Protein AF-0000000067843670 (afdb_homodimer)

Solvent-accessible surface area (backbone atoms only — not comparable to full-atom values): 9658 Å² total; per-residue (Å²): 125,81,68,73,55,78,82,56,93,57,82,82,87,67,59,90,93,50,48,68,24,55,32,33,53,74,59,76,37,57,63,64,49,48,38,51,29,25,48,51,24,38,53,47,14,50,52,30,36,50,59,25,49,75,70,50,78,53,61,70,47,36,50,33,35,50,31,12,49,51,23,37,50,53,18,42,55,42,46,48,25,50,40,54,15,50,57,55,59,78,94,124,79,69,73,56,80,83,58,92,55,82,83,88,67,58,90,93,51,49,68,24,56,32,33,52,72,58,75,38,58,62,62,50,48,38,50,29,25,47,51,25,38,53,48,14,50,52,29,36,49,58,24,50,75,70,50,77,54,62,70,46,35,50,32,36,50,31,12,49,51,23,38,50,52,18,43,54,41,45,49,25,51,40,54,16,49,57,53,61,78,93

Radius of gyration: 16.91 Å; Cα contacts (8 Å, |Δi|>4): 246; chains: 2; bounding box: 46×48×35 Å

pLDDT: mean 87.7, std 10.65, range [34.16, 94.94]

Sequence (182 aa):
MKKLVPDPPHVFDLPQGKSLSRAISEGIVPMEFALMNVSHYLMFAYSDSRRALERIQDEETRQLLEHGLRAMQIAWGQADAVSVAFERKGRMKKLVPDPPHVFDLPQGKSLSRAISEGIVPMEFALMNVSHYLMFAYSDSRRALERIQDEETRQLLEHGLRAMQIAWGQADAVSVAFERKGR

Foldseek 3Di:
DPPPADDFPDDQDDPPPDDPVRCCVVPVDPPLSVLSRVLRRLVVVLVVLVVVLVVDDDPVVNVVSVVVNVVSVVVNVVSVVVSVVVVVVVD/DPPPADDFPDDQDDPPPDDPVRCCVVPVDPPLSVLSRVLRRLVVVLVVLVVVLVVDDDPVVNVVSVVVNVVSVVVNVVSVVVSVVVVVVVD

Structure (mmCIF, N/CA/C/O backbone):
data_AF-0000000067843670-model_v1
#
loop_
_entity.id
_entity.type
_entity.pdbx_description
1 polymer 'Uncharacterized protein'
#
loop_
_atom_site.group_PDB
_atom_site.id
_atom_site.type_symbol
_atom_site.label_atom_id
_atom_site.label_alt_id
_atom_site.label_comp_id
_atom_site.label_asym_id
_atom_site.label_entity_id
_atom_site.label_seq_id
_atom_site.pdbx_PDB_ins_code
_atom_site.Cartn_x
_atom_site.Cartn_y
_atom_site.Cartn_z
_atom_site.occupancy
_atom_site.B_iso_or_equiv
_atom_site.auth_seq_id
_atom_site.auth_comp_id
_atom_site.auth_asym_id
_atom_site.auth_atom_id
_atom_site.pdbx_PDB_model_num
ATOM 1 N N . MET A 1 1 ? 19.469 6.773 16.062 1 34.16 1 MET A N 1
ATOM 2 C CA . MET A 1 1 ? 18.375 7.387 15.312 1 34.16 1 MET A CA 1
ATOM 3 C C . MET A 1 1 ? 17.219 6.406 15.133 1 34.16 1 MET A C 1
ATOM 5 O O . MET A 1 1 ? 17.438 5.254 14.75 1 34.16 1 MET A O 1
ATOM 9 N N . LYS A 1 2 ? 16.234 6.504 16.062 1 44.75 2 LYS A N 1
ATOM 10 C CA . LYS A 1 2 ? 15.109 5.57 16.062 1 44.75 2 LYS A CA 1
ATOM 11 C C . LYS A 1 2 ? 14.656 5.262 14.648 1 44.75 2 LYS A C 1
ATOM 13 O O . LYS A 1 2 ? 14.633 6.148 13.789 1 44.75 2 LYS A O 1
ATOM 18 N N . LYS A 1 3 ? 14.719 4.051 14.219 1 56.22 3 LYS A N 1
ATOM 19 C CA . LYS A 1 3 ? 14.344 3.711 12.852 1 56.22 3 LYS A CA 1
ATOM 20 C C . LYS A 1 3 ? 12.984 4.312 12.492 1 56.22 3 LYS A C 1
ATOM 22 O O . LYS A 1 3 ? 12.039 4.246 13.281 1 56.22 3 LYS A O 1
ATOM 27 N N . LEU A 1 4 ? 13.039 5.188 11.484 1 66.75 4 LEU A N 1
ATOM 28 C CA . LEU A 1 4 ? 11.867 5.926 11.031 1 66.75 4 LEU A CA 1
ATOM 29 C C . LEU A 1 4 ? 10.711 4.977 10.719 1 66.75 4 LEU A C 1
ATOM 31 O O . LEU A 1 4 ? 9.555 5.293 10.984 1 66.75 4 LEU A O 1
ATOM 35 N N . VAL A 1 5 ? 11.148 3.68 10.297 1 74 5 VAL A N 1
ATOM 36 C CA . VAL A 1 5 ? 10.141 2.674 9.984 1 74 5 VAL A CA 1
ATOM 37 C C . VAL A 1 5 ? 10.508 1.347 10.641 1 74 5 VAL A C 1
ATOM 39 O O . VAL A 1 5 ? 11.648 0.888 10.531 1 74 5 VAL A O 1
ATOM 42 N N . PRO A 1 6 ? 9.641 0.762 11.422 1 80.25 6 PRO A N 1
ATOM 43 C CA . PRO A 1 6 ? 9.914 -0.534 12.047 1 80.25 6 PRO A CA 1
ATOM 44 C C . PRO A 1 6 ? 10.352 -1.594 11.039 1 80.25 6 PRO A C 1
ATOM 46 O O . PRO A 1 6 ? 9.953 -1.539 9.875 1 80.25 6 PRO A O 1
ATOM 49 N N . ASP A 1 7 ? 11.125 -2.514 11.57 1 87.31 7 ASP A N 1
ATOM 50 C CA . ASP A 1 7 ?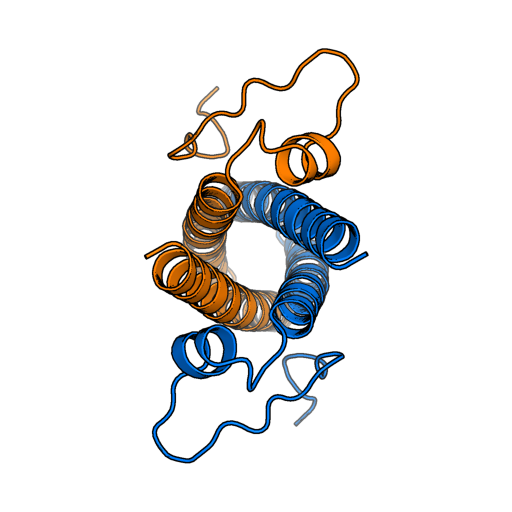 11.609 -3.604 10.727 1 87.31 7 ASP A CA 1
ATOM 51 C C . ASP A 1 7 ? 10.461 -4.465 10.219 1 87.31 7 ASP A C 1
ATOM 53 O O . ASP A 1 7 ? 9.508 -4.738 10.953 1 87.31 7 ASP A O 1
ATOM 57 N N . PRO A 1 8 ? 10.562 -4.758 8.891 1 87.81 8 PRO A N 1
ATOM 58 C CA . PRO A 1 8 ? 9.547 -5.664 8.352 1 87.81 8 PRO A CA 1
ATOM 59 C C . PRO A 1 8 ? 9.688 -7.09 8.875 1 87.81 8 PRO A C 1
ATOM 61 O O . PRO A 1 8 ? 10.711 -7.438 9.461 1 87.81 8 PRO A O 1
ATOM 64 N N . PRO A 1 9 ? 8.609 -7.871 8.789 1 86.88 9 PRO A N 1
ATOM 65 C CA . PRO A 1 9 ? 8.68 -9.273 9.195 1 86.88 9 PRO A CA 1
ATOM 66 C C . PRO A 1 9 ? 9.734 -10.062 8.406 1 86.88 9 PRO A C 1
ATOM 68 O O . PRO A 1 9 ? 10.297 -11.031 8.922 1 86.88 9 PRO A O 1
ATOM 71 N N . HIS A 1 10 ? 9.953 -9.625 7.133 1 88.69 10 HIS A N 1
ATOM 72 C CA . HIS A 1 10 ? 10.891 -10.367 6.301 1 88.69 10 HIS A CA 1
ATOM 73 C C . HIS A 1 10 ? 11.93 -9.445 5.676 1 88.69 10 HIS A C 1
ATOM 75 O O . HIS A 1 10 ? 11.578 -8.438 5.059 1 88.69 10 HIS A O 1
ATOM 81 N N . VAL A 1 11 ? 13.148 -9.82 5.875 1 89.44 11 VAL A N 1
ATOM 82 C CA . VAL A 1 11 ? 14.258 -9.148 5.203 1 89.44 11 VAL A CA 1
ATOM 83 C C . VAL A 1 11 ? 14.68 -9.961 3.979 1 89.44 11 VAL A C 1
ATOM 85 O O . VAL A 1 11 ? 14.812 -11.18 4.051 1 89.44 11 VAL A O 1
ATOM 88 N N . PHE A 1 12 ? 14.781 -9.141 2.883 1 87.56 12 PHE A N 1
ATOM 89 C CA . PHE A 1 12 ? 15.141 -9.844 1.653 1 87.56 12 PHE A CA 1
ATOM 90 C C . PHE A 1 12 ? 16.656 -9.828 1.441 1 87.56 12 PHE A C 1
ATOM 92 O O . PHE A 1 12 ? 17.297 -8.789 1.612 1 87.56 12 PHE A O 1
ATOM 99 N N . ASP A 1 13 ? 17.234 -11.055 1.241 1 85.06 13 ASP A N 1
ATOM 100 C CA . ASP A 1 13 ? 18.609 -11.164 0.784 1 85.06 13 ASP A CA 1
ATOM 101 C C . ASP A 1 13 ? 18.688 -11.219 -0.74 1 85.06 13 ASP A C 1
ATOM 103 O O . ASP A 1 13 ? 18.625 -12.297 -1.33 1 85.06 13 ASP A O 1
ATOM 107 N N . LEU A 1 14 ? 18.797 -9.977 -1.322 1 89 14 LEU A N 1
ATOM 108 C CA . LEU A 1 14 ? 18.781 -9.93 -2.779 1 89 14 LEU A CA 1
ATOM 109 C C . LEU A 1 14 ? 20.203 -10.086 -3.34 1 89 14 LEU A C 1
ATOM 111 O O . LEU A 1 14 ? 21.125 -9.43 -2.875 1 89 14 LEU A O 1
ATOM 115 N N . PRO A 1 15 ? 20.391 -11.062 -4.238 1 87.88 15 PRO A N 1
ATOM 116 C CA . PRO A 1 15 ? 21.672 -11.133 -4.922 1 87.88 15 PRO A CA 1
ATOM 117 C C . PRO A 1 15 ? 22.109 -9.797 -5.527 1 87.88 15 PRO A C 1
ATOM 119 O O . PRO A 1 15 ? 21.266 -8.938 -5.793 1 87.88 15 PRO A O 1
ATOM 122 N N . GLN A 1 16 ? 23.375 -9.672 -5.699 1 88.94 16 GLN A N 1
ATOM 123 C CA . GLN A 1 16 ? 23.891 -8.422 -6.258 1 88.94 16 GLN A CA 1
ATOM 124 C C . GLN A 1 16 ? 23.281 -8.141 -7.629 1 88.94 16 GLN A C 1
ATOM 126 O O . GLN A 1 16 ? 23.25 -9.023 -8.492 1 88.94 16 GLN A O 1
ATOM 131 N N . GLY A 1 17 ? 22.719 -6.941 -7.82 1 87.31 17 GLY A N 1
ATOM 132 C CA . GLY A 1 17 ? 22.219 -6.477 -9.102 1 87.31 17 GLY A CA 1
ATOM 133 C C . GLY A 1 17 ? 20.812 -6.953 -9.398 1 87.31 17 GLY A C 1
ATOM 134 O O . GLY A 1 17 ? 20.25 -6.629 -10.453 1 87.31 17 GLY A O 1
ATOM 135 N N . LYS A 1 18 ? 20.281 -7.75 -8.562 1 92.19 18 LYS A N 1
ATOM 136 C CA . LYS A 1 18 ? 18.953 -8.281 -8.844 1 92.19 18 LYS A CA 1
ATOM 137 C C . LYS A 1 18 ? 17.875 -7.461 -8.133 1 92.19 18 LYS A C 1
ATOM 139 O O . LYS A 1 18 ? 18 -7.148 -6.945 1 92.19 18 LYS A O 1
ATOM 144 N N . SER A 1 19 ? 16.891 -7.09 -8.891 1 93.62 19 SER A N 1
ATOM 145 C CA . SER A 1 19 ? 15.766 -6.352 -8.312 1 93.62 19 SER A CA 1
ATOM 146 C C . SER A 1 19 ? 14.836 -7.277 -7.539 1 93.62 19 SER A C 1
ATOM 148 O O . SER A 1 19 ? 14.883 -8.5 -7.707 1 93.62 19 SER A O 1
ATOM 150 N N . LEU A 1 20 ? 14.062 -6.68 -6.699 1 93.38 20 LEU A N 1
ATOM 151 C CA . LEU A 1 20 ? 13.094 -7.465 -5.945 1 93.38 20 LEU A CA 1
ATOM 152 C C . LEU A 1 20 ? 12.117 -8.172 -6.879 1 93.38 20 LEU A C 1
ATOM 154 O O . LEU A 1 20 ? 11.789 -9.344 -6.668 1 93.38 20 LEU A O 1
ATOM 158 N N . SER A 1 21 ? 11.688 -7.477 -7.895 1 91.81 21 SER A N 1
ATOM 159 C CA . SER A 1 21 ? 10.758 -8.086 -8.836 1 91.81 21 SER A CA 1
ATOM 160 C C . SER A 1 21 ? 11.352 -9.336 -9.477 1 91.81 21 SER A C 1
ATOM 162 O O . SER A 1 21 ? 10.68 -10.359 -9.586 1 91.81 21 SER A O 1
ATOM 164 N N . ARG A 1 22 ? 12.57 -9.234 -9.891 1 92.94 22 ARG A N 1
ATOM 165 C CA . ARG A 1 22 ? 13.219 -10.383 -10.5 1 92.94 22 ARG A CA 1
ATOM 166 C C . ARG A 1 22 ? 13.406 -11.508 -9.492 1 92.94 22 ARG A C 1
ATOM 168 O O . ARG A 1 22 ? 13.18 -12.68 -9.812 1 92.94 22 ARG A O 1
ATOM 175 N N . ALA A 1 23 ? 13.812 -11.141 -8.281 1 94.38 23 ALA A N 1
ATOM 176 C CA . ALA A 1 23 ? 14.008 -12.141 -7.234 1 94.38 23 ALA A CA 1
ATOM 177 C C . ALA A 1 23 ? 12.711 -12.898 -6.949 1 94.38 23 ALA A C 1
ATOM 179 O O . ALA A 1 23 ? 12.734 -14.109 -6.711 1 94.38 23 ALA A O 1
ATOM 180 N N . ILE A 1 24 ? 11.641 -12.25 -7.027 1 91.44 24 ILE A N 1
ATOM 181 C CA . ILE A 1 24 ? 10.344 -12.875 -6.785 1 91.44 24 ILE A CA 1
ATOM 182 C C . ILE A 1 24 ? 9.984 -13.781 -7.961 1 91.44 24 ILE A C 1
ATOM 184 O O . ILE A 1 24 ? 9.578 -14.93 -7.77 1 91.44 24 ILE A O 1
ATOM 188 N N . SER A 1 25 ? 10.234 -13.281 -9.078 1 89.81 25 SER A N 1
ATOM 189 C CA . SER A 1 25 ? 9.891 -14.047 -10.273 1 89.81 25 SER A CA 1
ATOM 190 C C . SER A 1 25 ? 10.703 -15.328 -10.367 1 89.81 25 SER A C 1
ATOM 192 O O . SER A 1 25 ? 10.211 -16.344 -10.859 1 89.81 25 SER A O 1
ATOM 194 N N . GLU A 1 26 ? 11.883 -15.305 -9.906 1 91.06 26 GLU A N 1
ATOM 195 C CA . GLU A 1 26 ? 12.773 -16.453 -10 1 91.06 26 GLU A CA 1
ATOM 196 C C . GLU A 1 26 ? 12.617 -17.375 -8.781 1 91.06 26 GLU A C 1
ATOM 198 O O . GLU A 1 26 ? 13.273 -18.406 -8.695 1 91.06 26 GLU A O 1
ATOM 203 N N . GLY A 1 27 ? 11.852 -16.891 -7.863 1 88.44 27 GLY A N 1
ATOM 204 C CA . GLY A 1 27 ? 11.578 -17.75 -6.723 1 88.44 27 GLY A CA 1
ATOM 205 C C . GLY A 1 27 ? 12.586 -17.594 -5.602 1 88.44 27 GLY A C 1
ATOM 206 O O . GLY A 1 27 ? 12.594 -18.391 -4.656 1 88.44 27 GLY A O 1
ATOM 207 N N . ILE A 1 28 ? 13.406 -16.641 -5.73 1 92 28 ILE A N 1
ATOM 208 C CA . ILE A 1 28 ? 14.414 -16.391 -4.707 1 92 28 ILE A CA 1
ATOM 209 C C . ILE A 1 28 ? 13.75 -15.781 -3.471 1 92 28 ILE A C 1
ATOM 211 O O . ILE A 1 28 ? 14.086 -16.156 -2.342 1 92 28 ILE A O 1
ATOM 215 N N . VAL A 1 29 ? 12.789 -14.828 -3.705 1 91.81 29 VAL A N 1
ATOM 216 C CA . VAL A 1 29 ? 11.977 -14.234 -2.645 1 91.81 29 VAL A CA 1
ATOM 217 C C . VAL A 1 29 ? 10.523 -14.664 -2.807 1 91.81 29 VAL A C 1
ATOM 219 O O . VAL A 1 29 ? 9.906 -14.422 -3.848 1 91.81 29 VAL A O 1
ATOM 222 N N . PRO A 1 30 ? 10.094 -15.336 -1.827 1 88.44 30 PRO A N 1
ATOM 223 C CA . PRO A 1 30 ? 8.672 -15.68 -1.913 1 88.44 30 PRO A CA 1
ATOM 224 C C . PRO A 1 30 ? 7.77 -14.445 -2.004 1 88.44 30 PRO A C 1
ATOM 226 O O . PRO A 1 30 ? 7.949 -13.492 -1.249 1 88.44 30 PRO A O 1
ATOM 229 N N . MET A 1 31 ? 6.871 -14.5 -2.914 1 85.81 31 MET A N 1
ATOM 230 C CA . MET A 1 31 ? 5.945 -13.391 -3.105 1 85.81 31 MET A CA 1
ATOM 231 C C . MET A 1 31 ? 5.172 -13.094 -1.824 1 85.81 31 MET A C 1
ATOM 233 O O . MET A 1 31 ? 4.898 -11.938 -1.51 1 85.81 31 MET A O 1
ATOM 237 N N . GLU A 1 32 ? 4.918 -14.094 -1.143 1 83.81 32 GLU A N 1
ATOM 238 C CA . GLU A 1 32 ? 4.184 -13.969 0.112 1 83.81 32 GLU A CA 1
ATOM 239 C C . GLU A 1 32 ? 4.914 -13.062 1.098 1 83.81 32 GLU A C 1
ATOM 241 O O . GLU A 1 32 ? 4.289 -12.281 1.812 1 83.81 32 GLU A O 1
ATOM 246 N N . PHE A 1 33 ? 6.191 -13.125 1.173 1 88.62 33 PHE A N 1
ATOM 247 C CA . PHE A 1 33 ? 6.992 -12.328 2.09 1 88.62 33 PHE A CA 1
ATOM 248 C C . PHE A 1 33 ? 6.934 -10.852 1.711 1 88.62 33 PHE A C 1
ATOM 250 O O . PHE A 1 33 ? 6.82 -9.984 2.58 1 88.62 33 PHE A O 1
ATOM 257 N N . ALA A 1 34 ? 6.965 -10.633 0.445 1 91.44 34 ALA A N 1
ATOM 258 C CA . ALA A 1 34 ? 6.871 -9.25 -0.017 1 91.44 34 ALA A CA 1
ATOM 259 C C . ALA A 1 34 ? 5.508 -8.648 0.325 1 91.44 34 ALA A C 1
ATOM 261 O O . ALA A 1 34 ? 5.422 -7.508 0.774 1 91.44 34 ALA A O 1
ATOM 262 N N . LEU A 1 35 ? 4.492 -9.453 0.18 1 88.31 35 LEU A N 1
ATOM 263 C CA . LEU A 1 35 ? 3.145 -8.969 0.45 1 88.31 35 LEU A CA 1
ATOM 264 C C . LEU A 1 35 ? 2.941 -8.727 1.941 1 88.31 35 LEU A C 1
ATOM 266 O O . LEU A 1 35 ? 2.287 -7.754 2.332 1 88.31 35 LEU A O 1
ATOM 270 N N . MET A 1 36 ? 3.533 -9.547 2.713 1 86.69 36 MET A N 1
ATOM 271 C CA . MET A 1 36 ? 3.475 -9.344 4.156 1 86.69 36 MET A CA 1
ATOM 272 C C . MET A 1 36 ? 4.199 -8.062 4.559 1 86.69 36 MET A C 1
ATOM 274 O O . MET A 1 36 ? 3.744 -7.336 5.445 1 86.69 36 MET A O 1
ATOM 278 N N . ASN A 1 37 ? 5.281 -7.855 3.943 1 91.75 37 ASN A N 1
ATOM 279 C CA . ASN A 1 37 ? 5.992 -6.605 4.188 1 91.75 37 ASN A CA 1
ATOM 280 C C . ASN A 1 37 ? 5.156 -5.398 3.783 1 91.75 37 ASN A C 1
ATOM 282 O O . ASN A 1 37 ? 5.129 -4.391 4.492 1 91.75 37 ASN A O 1
ATOM 286 N N . VAL A 1 38 ? 4.504 -5.477 2.641 1 91.25 38 VAL A N 1
ATOM 287 C CA . VAL A 1 38 ? 3.65 -4.391 2.174 1 91.25 38 VAL A CA 1
ATOM 288 C C . VAL A 1 38 ? 2.596 -4.07 3.23 1 91.25 38 VAL A C 1
ATOM 290 O O . VAL A 1 38 ? 2.408 -2.906 3.598 1 91.25 38 VAL A O 1
ATOM 293 N N . SER A 1 39 ? 1.97 -5.066 3.742 1 87.88 39 SER A N 1
ATOM 294 C CA . SER A 1 39 ? 0.95 -4.883 4.77 1 87.88 39 SER A CA 1
ATOM 295 C C . SER A 1 39 ? 1.542 -4.262 6.031 1 87.88 39 SER A C 1
ATOM 297 O O . SER A 1 39 ? 0.944 -3.363 6.625 1 87.88 39 SER A O 1
ATOM 299 N N . HIS A 1 40 ? 2.656 -4.754 6.383 1 88.69 40 HIS A N 1
ATOM 300 C CA . HIS A 1 40 ? 3.346 -4.238 7.562 1 88.69 40 HIS A CA 1
ATOM 301 C C . HIS A 1 40 ? 3.631 -2.748 7.426 1 88.69 40 HIS A C 1
ATOM 303 O O . HIS A 1 40 ? 3.311 -1.966 8.32 1 88.69 40 HIS A O 1
ATOM 309 N N . TYR A 1 41 ? 4.16 -2.35 6.352 1 92.56 41 TYR A N 1
ATOM 310 C CA . TYR A 1 41 ? 4.508 -0.95 6.141 1 92.56 41 TYR A CA 1
ATOM 311 C C . TYR A 1 41 ? 3.26 -0.084 6.035 1 92.56 41 TYR A C 1
ATOM 313 O O . TYR A 1 41 ? 3.244 1.054 6.512 1 92.56 41 TYR A O 1
ATOM 321 N N . LEU A 1 42 ? 2.223 -0.632 5.465 1 93.12 42 LEU A N 1
ATOM 322 C CA . LEU A 1 42 ? 0.992 0.142 5.34 1 93.12 42 LEU A CA 1
ATOM 323 C C . LEU A 1 42 ? 0.33 0.336 6.699 1 93.12 42 LEU A C 1
ATOM 325 O O . LEU A 1 42 ? -0.249 1.391 6.969 1 93.12 42 LEU A O 1
ATOM 329 N N . MET A 1 43 ? 0.416 -0.657 7.512 1 88.94 43 MET A N 1
ATOM 330 C CA . MET A 1 43 ? -0.109 -0.532 8.867 1 88.94 43 MET A CA 1
ATOM 331 C C . MET A 1 43 ? 0.587 0.599 9.617 1 88.94 43 MET A C 1
ATOM 333 O O . MET A 1 43 ? -0.069 1.416 10.266 1 88.94 43 MET A O 1
ATOM 337 N N . PHE A 1 44 ? 1.846 0.672 9.492 1 92.25 44 PHE A N 1
ATOM 338 C CA . PHE A 1 44 ? 2.617 1.713 10.164 1 92.25 44 PHE A CA 1
ATOM 339 C C . PHE A 1 44 ? 2.344 3.076 9.539 1 92.25 44 PHE A C 1
ATOM 341 O O . PHE A 1 44 ? 2.189 4.07 10.25 1 92.25 44 PHE A O 1
ATOM 348 N N . ALA A 1 45 ? 2.377 3.068 8.203 1 94 45 ALA A N 1
ATOM 349 C CA . ALA A 1 45 ? 2.08 4.316 7.496 1 94 45 ALA A CA 1
ATOM 350 C C . ALA A 1 45 ? 0.731 4.879 7.93 1 94 45 ALA A C 1
ATOM 352 O O . ALA A 1 45 ? 0.609 6.078 8.195 1 94 45 ALA A O 1
ATOM 353 N N . TYR A 1 46 ? -0.247 4.012 7.992 1 92.75 46 TYR A N 1
ATOM 354 C CA . TYR A 1 46 ? -1.59 4.438 8.367 1 92.75 46 TYR A CA 1
ATOM 355 C C . TYR A 1 46 ? -1.614 4.965 9.797 1 92.75 46 TYR A C 1
ATOM 357 O O . TYR A 1 46 ? -2.168 6.031 10.062 1 92.75 46 TYR A O 1
ATOM 365 N N . SER A 1 47 ? -1.003 4.242 10.68 1 91.75 47 SER A N 1
ATOM 366 C CA . SER A 1 47 ? -0.992 4.617 12.094 1 91.75 47 SER A CA 1
ATOM 367 C C . SER A 1 47 ? -0.307 5.961 12.305 1 91.75 47 SER A C 1
ATOM 369 O O . SER A 1 47 ? -0.847 6.84 12.984 1 91.75 47 SER A O 1
ATOM 371 N N . ASP A 1 48 ? 0.834 6.176 11.742 1 92.56 48 ASP A N 1
ATOM 372 C CA . ASP A 1 48 ? 1.569 7.43 11.891 1 92.56 48 ASP A CA 1
ATOM 373 C C . ASP A 1 48 ? 0.813 8.594 11.25 1 92.56 48 ASP A C 1
ATOM 375 O O . ASP A 1 48 ? 0.748 9.68 11.812 1 92.56 48 ASP A O 1
ATOM 379 N N . SER A 1 49 ? 0.241 8.352 10.125 1 94.38 49 SER A N 1
ATOM 380 C CA . SER A 1 49 ? -0.515 9.398 9.445 1 94.38 49 SER A CA 1
ATOM 381 C C . SER A 1 49 ? -1.774 9.766 10.219 1 94.38 49 SER A C 1
ATOM 383 O O . SER A 1 49 ? -2.164 10.938 10.266 1 94.38 49 SER A O 1
ATOM 385 N N . ARG A 1 50 ? -2.389 8.789 10.797 1 94.12 50 ARG A N 1
ATOM 386 C CA . ARG A 1 50 ? -3.572 9.047 11.609 1 94.12 50 ARG A CA 1
ATOM 387 C C . ARG A 1 50 ? -3.225 9.883 12.836 1 94.12 50 ARG A C 1
ATOM 389 O O . ARG A 1 50 ? -3.965 10.797 13.195 1 94.12 50 ARG A O 1
ATOM 396 N N . ARG A 1 51 ? -2.139 9.578 13.477 1 94.06 51 ARG A N 1
ATOM 397 C CA . ARG A 1 51 ? -1.682 10.359 14.617 1 94.06 51 ARG A CA 1
ATOM 398 C C . ARG A 1 51 ? -1.416 11.805 14.211 1 94.06 51 ARG A C 1
ATOM 400 O O . ARG A 1 51 ? -1.736 12.734 14.953 1 94.06 51 ARG A O 1
ATOM 407 N N . ALA A 1 52 ? -0.838 11.961 13.031 1 94.81 52 ALA A N 1
ATOM 408 C CA . ALA A 1 52 ? -0.607 13.305 12.516 1 94.81 52 ALA A CA 1
ATOM 409 C C . ALA A 1 52 ? -1.926 14.039 12.281 1 94.81 52 ALA A C 1
ATOM 411 O O . ALA A 1 52 ? -2.062 15.211 12.625 1 94.81 52 ALA A O 1
ATOM 412 N N . LEU A 1 53 ? -2.838 13.336 11.695 1 94.94 53 LEU A N 1
ATOM 413 C CA . LEU A 1 53 ? -4.141 13.914 11.375 1 94.94 53 LEU A CA 1
ATOM 414 C C . LEU A 1 53 ? -4.797 14.484 12.633 1 94.94 53 LEU A C 1
ATOM 416 O O . LEU A 1 53 ? -5.395 15.562 12.586 1 94.94 53 LEU A O 1
ATOM 420 N N . GLU A 1 54 ? -4.66 13.828 13.719 1 94.44 54 GLU A N 1
ATOM 421 C CA . GLU A 1 54 ? -5.285 14.234 14.977 1 94.44 54 GLU A CA 1
ATOM 422 C C . GLU A 1 54 ? -4.723 15.562 15.469 1 94.44 54 GLU A C 1
ATOM 424 O O . GLU A 1 54 ? -5.367 16.266 16.25 1 94.44 54 GLU A O 1
ATOM 429 N N . ARG A 1 55 ? -3.596 15.984 14.969 1 94.12 55 ARG A N 1
ATOM 430 C CA . ARG A 1 55 ? -2.914 17.188 15.453 1 94.12 55 ARG A CA 1
ATOM 431 C C . ARG A 1 55 ? -3.15 18.359 14.516 1 94.12 55 ARG A C 1
ATOM 433 O O . ARG A 1 55 ? -2.812 19.5 14.844 1 94.12 55 ARG A O 1
ATOM 440 N N . ILE A 1 56 ? -3.727 18.094 13.383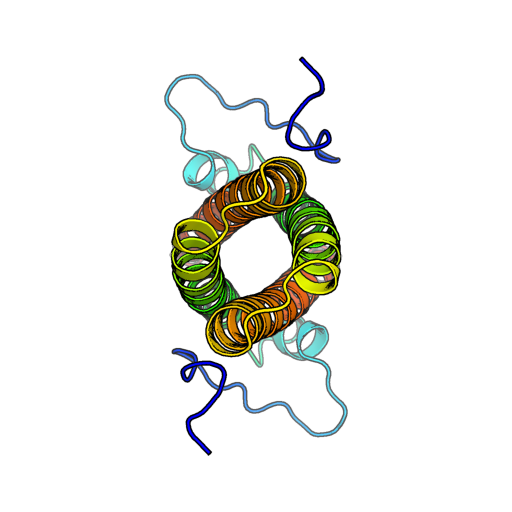 1 94.31 56 ILE A N 1
ATOM 441 C CA . ILE A 1 56 ? -3.875 19.125 12.359 1 94.31 56 ILE A CA 1
ATOM 442 C C . ILE A 1 56 ? -5.176 19.891 12.578 1 94.31 56 ILE A C 1
ATOM 444 O O . ILE A 1 56 ? -6.254 19.281 12.633 1 94.31 56 ILE A O 1
ATOM 448 N N . GLN A 1 57 ? -5.059 21.188 12.641 1 89.75 57 GLN A N 1
ATOM 449 C CA . GLN A 1 57 ? -6.219 22.016 12.945 1 89.75 57 GLN A CA 1
ATOM 450 C C . GLN A 1 57 ? -6.781 22.672 11.688 1 89.75 57 GLN A C 1
ATOM 452 O O . GLN A 1 57 ? -7.992 22.859 11.57 1 89.75 57 GLN A O 1
ATOM 457 N N . ASP A 1 58 ? -5.91 22.953 10.719 1 92.31 58 ASP A N 1
ATOM 458 C CA . ASP A 1 58 ? -6.348 23.562 9.477 1 92.31 58 ASP A CA 1
ATOM 459 C C . ASP A 1 58 ? -7.195 22.609 8.648 1 92.31 58 ASP A C 1
ATOM 461 O O . ASP A 1 58 ? -6.762 21.5 8.344 1 92.31 58 ASP A O 1
ATOM 465 N N . GLU A 1 59 ? -8.352 23.031 8.289 1 92.56 59 GLU A N 1
ATOM 466 C CA . GLU A 1 59 ? -9.344 22.156 7.668 1 92.56 59 GLU A CA 1
ATOM 467 C C . GLU A 1 59 ? -8.875 21.688 6.297 1 92.56 59 GLU A C 1
ATOM 469 O O . GLU A 1 59 ? -9.086 20.516 5.93 1 92.56 59 GLU A O 1
ATOM 474 N N . GLU A 1 60 ? -8.312 22.562 5.52 1 91.62 60 GLU A N 1
ATOM 475 C CA . GLU A 1 60 ? -7.871 22.172 4.184 1 91.62 60 GLU A CA 1
ATOM 476 C C . GLU A 1 60 ? -6.785 21.109 4.25 1 91.62 60 GLU A C 1
ATOM 478 O O . GLU A 1 60 ? -6.828 20.125 3.504 1 91.62 60 GLU A O 1
ATOM 483 N N . THR A 1 61 ? -5.859 21.344 5.184 1 94.31 61 THR A N 1
ATOM 484 C CA . THR A 1 61 ? -4.793 20.375 5.375 1 94.31 61 THR A CA 1
ATOM 485 C C . THR A 1 61 ? -5.355 19.047 5.902 1 94.31 61 THR A C 1
ATOM 487 O O . THR A 1 61 ? -4.945 17.984 5.457 1 94.31 61 THR A O 1
ATOM 490 N N . ARG A 1 62 ? -6.27 19.109 6.777 1 94.81 62 ARG A N 1
ATOM 491 C CA . ARG A 1 62 ? -6.91 17.922 7.328 1 94.81 62 ARG A CA 1
ATOM 492 C C . ARG A 1 62 ? -7.609 17.125 6.23 1 94.81 62 ARG A C 1
ATOM 494 O O . ARG A 1 62 ? -7.496 15.898 6.184 1 94.81 62 ARG A O 1
ATOM 501 N N . GLN A 1 63 ? -8.281 17.797 5.375 1 93.75 63 GLN A N 1
ATOM 502 C CA .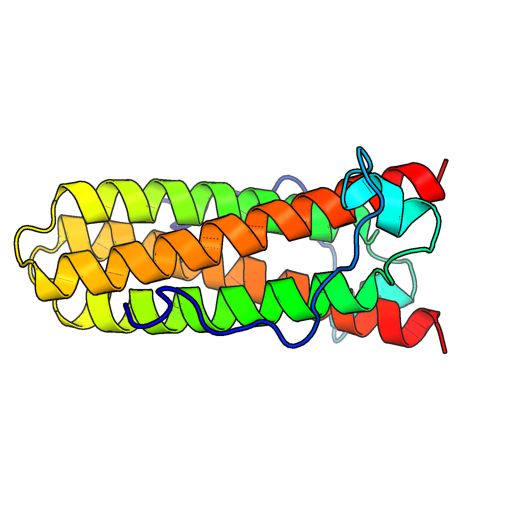 GLN A 1 63 ? -9.008 17.141 4.297 1 93.75 63 GLN A CA 1
ATOM 503 C C . GLN A 1 63 ? -8.055 16.422 3.35 1 93.75 63 GLN A C 1
ATOM 505 O O . GLN A 1 63 ? -8.32 15.289 2.926 1 93.75 63 GLN A O 1
ATOM 510 N N . LEU A 1 64 ? -6.961 17.047 3.043 1 92.31 64 LEU A N 1
ATOM 511 C CA . LEU A 1 64 ? -5.961 16.406 2.186 1 92.31 64 LEU A CA 1
ATOM 512 C C . LEU A 1 64 ? -5.457 15.109 2.803 1 92.31 64 LEU A C 1
ATOM 514 O O . LEU A 1 64 ? -5.402 14.078 2.129 1 92.31 64 LEU A O 1
ATOM 518 N N . LEU A 1 65 ? -5.148 15.188 4.055 1 94.88 65 LEU A N 1
ATOM 519 C CA . LEU A 1 65 ? -4.605 14.008 4.711 1 94.88 65 LEU A CA 1
ATOM 520 C C . LEU A 1 65 ? -5.676 12.93 4.867 1 94.88 65 LEU A C 1
ATOM 522 O O . LEU A 1 65 ? -5.383 11.742 4.742 1 94.88 65 LEU A O 1
ATOM 526 N N . GLU A 1 66 ? -6.891 13.305 5.09 1 94.44 66 GLU A N 1
ATOM 527 C CA . GLU A 1 66 ? -7.988 12.352 5.168 1 94.44 66 GLU A CA 1
ATOM 528 C C . GLU A 1 66 ? -8.18 11.609 3.846 1 94.44 66 GLU A C 1
ATOM 530 O O . GLU A 1 66 ? -8.422 10.406 3.832 1 94.44 66 GLU A O 1
ATOM 535 N N . HIS A 1 67 ? -8.062 12.32 2.809 1 92.25 67 HIS A N 1
ATOM 536 C CA . HIS A 1 67 ? -8.141 11.688 1.495 1 92.25 67 HIS A CA 1
ATOM 537 C C . HIS A 1 67 ? -7.012 10.688 1.296 1 92.25 67 HIS A C 1
ATOM 539 O O . HIS A 1 67 ? -7.242 9.57 0.819 1 92.25 67 HIS A O 1
ATOM 545 N N . GLY A 1 68 ? -5.832 11.109 1.679 1 93.25 68 GLY A N 1
ATOM 546 C CA . GLY A 1 68 ? -4.695 10.203 1.588 1 93.25 68 GLY A CA 1
ATOM 547 C C . GLY A 1 68 ? -4.863 8.945 2.426 1 93.25 68 GLY A C 1
ATOM 548 O O . GLY A 1 68 ? -4.559 7.844 1.969 1 93.25 68 GLY A O 1
ATOM 549 N N . LEU A 1 69 ? -5.414 9.109 3.557 1 94.25 69 LEU A N 1
ATOM 550 C CA . LEU A 1 69 ? -5.617 7.988 4.469 1 94.25 69 LEU A CA 1
ATOM 551 C C . LEU A 1 69 ? -6.68 7.031 3.93 1 94.25 69 LEU A C 1
ATOM 553 O O . LEU A 1 69 ? -6.543 5.812 4.055 1 94.25 69 LEU A O 1
ATOM 557 N N . ARG A 1 70 ? -7.672 7.598 3.361 1 93 70 ARG A N 1
ATOM 558 C CA . ARG A 1 70 ? -8.703 6.75 2.775 1 93 70 ARG A CA 1
ATOM 559 C C . ARG A 1 70 ? -8.148 5.918 1.629 1 93 70 ARG A C 1
ATOM 561 O O . ARG A 1 70 ? -8.391 4.711 1.552 1 93 70 ARG A O 1
ATOM 568 N N . ALA A 1 71 ? -7.395 6.551 0.767 1 93.75 71 ALA A N 1
ATOM 569 C CA . ALA A 1 71 ? -6.75 5.828 -0.329 1 93.75 71 ALA A CA 1
ATOM 570 C C . ALA A 1 71 ? -5.812 4.75 0.202 1 93.75 71 ALA A C 1
ATOM 572 O O . ALA A 1 71 ? -5.766 3.641 -0.337 1 93.75 71 ALA A O 1
ATOM 573 N N . MET A 1 72 ? -5.105 5.055 1.234 1 93.44 72 MET A N 1
ATOM 574 C CA . MET A 1 72 ? -4.188 4.102 1.85 1 93.44 72 MET A CA 1
ATOM 575 C C . MET A 1 72 ? -4.945 2.9 2.404 1 93.44 72 MET A C 1
ATOM 577 O O . MET A 1 72 ? -4.5 1.76 2.262 1 93.44 72 MET A O 1
ATOM 581 N N . GLN A 1 73 ? -5.996 3.15 3.014 1 92.94 73 GLN A N 1
ATOM 582 C CA . GLN A 1 73 ? -6.801 2.084 3.6 1 92.94 73 GLN A CA 1
ATOM 583 C C . GLN A 1 73 ? -7.309 1.126 2.523 1 92.94 73 GLN A C 1
ATOM 585 O O . GLN A 1 73 ? -7.312 -0.091 2.721 1 92.94 73 GLN A O 1
ATOM 590 N N . ILE A 1 74 ? -7.711 1.634 1.476 1 92.88 74 ILE A N 1
ATOM 591 C CA . ILE A 1 74 ? -8.188 0.809 0.37 1 92.88 74 ILE A CA 1
ATOM 592 C C . ILE A 1 74 ? -7.031 -0.03 -0.179 1 92.88 74 ILE A C 1
ATOM 594 O O . ILE A 1 74 ? -7.184 -1.234 -0.398 1 92.88 74 ILE A O 1
ATOM 598 N N . ALA A 1 75 ? -5.898 0.647 -0.393 1 92.38 75 ALA A N 1
ATOM 599 C CA . ALA A 1 75 ? -4.715 -0.075 -0.861 1 92.38 75 ALA A CA 1
ATOM 600 C C . ALA A 1 75 ? -4.355 -1.21 0.093 1 92.38 75 ALA A C 1
ATOM 602 O O . ALA A 1 75 ? -4.102 -2.336 -0.34 1 92.38 75 ALA A O 1
ATOM 603 N N . TRP A 1 76 ? -4.371 -0.912 1.286 1 92.38 76 TRP A N 1
ATOM 604 C CA . TRP A 1 76 ? -4.027 -1.889 2.314 1 92.38 76 TRP A CA 1
ATOM 605 C C . TRP A 1 76 ? -4.988 -3.072 2.283 1 92.38 76 TRP A C 1
ATOM 607 O O . TRP A 1 76 ? -4.559 -4.23 2.309 1 92.38 76 TRP A O 1
ATOM 617 N N . GLY A 1 77 ? -6.262 -2.777 2.254 1 91.12 77 GLY A N 1
ATOM 618 C CA . GLY A 1 77 ? -7.254 -3.836 2.172 1 91.12 77 GLY A CA 1
ATOM 619 C C . GLY A 1 77 ? -7.062 -4.742 0.969 1 91.12 77 GLY A C 1
ATOM 620 O O . GLY A 1 77 ? -7.18 -5.965 1.08 1 91.12 77 GLY A O 1
ATOM 621 N N . GLN A 1 78 ? -6.742 -4.199 -0.092 1 91.56 78 GLN A N 1
ATOM 622 C CA . GLN A 1 78 ? -6.555 -4.988 -1.305 1 91.56 78 GLN A CA 1
ATOM 623 C C . GLN A 1 78 ? -5.242 -5.766 -1.256 1 91.56 78 GLN A C 1
ATOM 625 O O . GLN A 1 78 ? -5.18 -6.914 -1.694 1 91.56 78 GLN A O 1
ATOM 630 N N . ALA A 1 79 ? -4.211 -5.148 -0.761 1 89.62 79 ALA A N 1
ATOM 631 C CA . ALA A 1 79 ? -2.951 -5.867 -0.582 1 89.62 79 ALA A CA 1
ATOM 632 C C . ALA A 1 79 ? -3.133 -7.074 0.333 1 89.62 79 ALA A C 1
ATOM 634 O O . ALA A 1 79 ? -2.598 -8.148 0.062 1 89.62 79 ALA A O 1
ATOM 635 N N . ASP A 1 80 ? -3.877 -6.883 1.357 1 89.12 80 ASP A N 1
ATOM 636 C CA . ASP A 1 80 ? -4.176 -7.984 2.268 1 89.12 80 ASP A CA 1
ATOM 637 C C . ASP A 1 80 ? -4.938 -9.094 1.554 1 89.12 80 ASP A C 1
ATOM 639 O O . ASP A 1 80 ? -4.656 -10.281 1.76 1 89.12 80 ASP A O 1
ATOM 643 N N . ALA A 1 81 ? -5.875 -8.68 0.837 1 91.44 81 ALA A N 1
ATOM 644 C CA . ALA A 1 81 ? -6.66 -9.656 0.09 1 91.44 81 ALA A CA 1
ATOM 645 C C . ALA A 1 81 ? -5.773 -10.484 -0.838 1 91.44 81 ALA A C 1
ATOM 647 O O . ALA A 1 81 ? -5.926 -11.703 -0.937 1 91.44 81 ALA A O 1
ATOM 648 N N . VAL A 1 82 ? -4.844 -9.859 -1.503 1 88.75 82 VAL A N 1
ATOM 649 C CA . VAL A 1 82 ? -3.914 -10.531 -2.406 1 88.75 82 VAL A CA 1
ATOM 650 C C . VAL A 1 82 ? -3.033 -11.5 -1.615 1 88.75 82 VAL A C 1
ATOM 652 O O . VAL A 1 82 ? -2.797 -12.633 -2.049 1 88.75 82 VAL A O 1
ATOM 655 N N . SER A 1 83 ? -2.576 -11.039 -0.515 1 85.75 83 SER A N 1
ATOM 656 C CA . SER A 1 83 ? -1.722 -11.875 0.317 1 85.75 83 SER A CA 1
ATOM 657 C C . SER A 1 83 ? -2.449 -13.148 0.752 1 85.75 83 SER A C 1
ATOM 659 O O . SER A 1 83 ? -1.897 -14.242 0.667 1 85.75 83 SER A O 1
ATOM 661 N N . VAL A 1 84 ? -3.623 -12.992 1.19 1 86.75 84 VAL A N 1
ATOM 6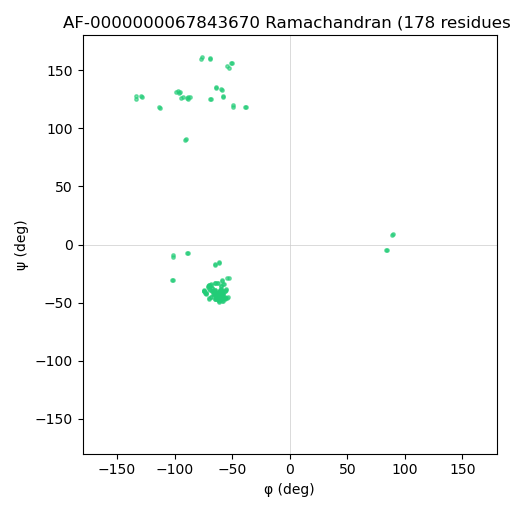62 C CA . VAL A 1 84 ? -4.43 -14.125 1.645 1 86.75 84 VAL A CA 1
ATOM 663 C C . VAL A 1 84 ? -4.703 -15.062 0.475 1 86.75 84 VAL A C 1
ATOM 665 O O . VAL A 1 84 ? -4.621 -16.281 0.621 1 86.75 84 VAL A O 1
ATOM 668 N N . ALA A 1 85 ? -4.992 -14.492 -0.662 1 88.06 85 ALA A N 1
ATOM 669 C CA . ALA A 1 85 ? -5.258 -15.297 -1.853 1 88.06 85 ALA A CA 1
ATOM 670 C C . ALA A 1 85 ? -4.035 -16.125 -2.242 1 88.06 85 ALA A C 1
ATOM 672 O O . ALA A 1 85 ? -4.16 -17.281 -2.645 1 88.06 85 ALA A O 1
ATOM 673 N N . PHE A 1 86 ? -2.93 -15.555 -2.209 1 80.94 86 PHE A N 1
ATOM 674 C CA . PHE A 1 86 ? -1.696 -16.234 -2.574 1 80.94 86 PHE A CA 1
ATOM 675 C C . PHE A 1 86 ? -1.437 -17.422 -1.645 1 80.94 86 PHE A C 1
ATOM 677 O O . PHE A 1 86 ? -1.012 -18.484 -2.092 1 80.94 86 PHE A O 1
ATOM 684 N N . GLU A 1 87 ? -1.674 -17.234 -0.413 1 79.19 87 GLU A N 1
ATOM 685 C CA . GLU A 1 87 ? -1.502 -18.297 0.565 1 79.19 87 GLU A CA 1
ATOM 686 C C . GLU A 1 87 ? -2.438 -19.469 0.275 1 79.19 87 GLU A C 1
ATOM 688 O O . GLU A 1 87 ? -2.072 -20.625 0.485 1 79.19 87 GLU A O 1
ATOM 693 N N . ARG A 1 88 ? -3.518 -19.156 -0.215 1 79.81 88 ARG A N 1
ATOM 694 C CA . ARG A 1 88 ? -4.52 -20.172 -0.51 1 79.81 88 ARG A CA 1
ATOM 695 C C . ARG A 1 88 ? -4.133 -20.984 -1.745 1 79.81 88 ARG A C 1
ATOM 697 O O . ARG A 1 88 ? -4.41 -22.188 -1.822 1 79.81 88 ARG A O 1
ATOM 704 N N . LYS A 1 89 ? -3.596 -20.328 -2.707 1 73.75 89 LYS A N 1
ATOM 705 C CA . LYS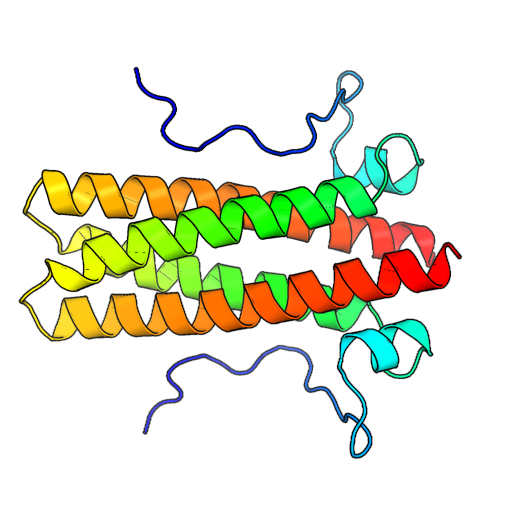 A 1 89 ? -3.188 -21.031 -3.922 1 73.75 89 LYS A CA 1
ATOM 706 C C . LYS A 1 89 ? -1.999 -21.953 -3.654 1 73.75 89 LYS A C 1
ATOM 708 O O . LYS A 1 89 ? -1.848 -22.984 -4.309 1 73.75 89 LYS A O 1
ATOM 713 N N . GLY A 1 90 ? -1.024 -21.391 -2.914 1 60.09 90 GLY A N 1
ATOM 714 C CA . GLY A 1 90 ? 0.089 -22.266 -2.596 1 60.09 90 GLY A CA 1
ATOM 715 C C . GLY A 1 90 ? -0.321 -23.469 -1.772 1 60.09 90 GLY A C 1
ATOM 716 O O . GLY A 1 90 ? 0.464 -24.406 -1.598 1 60.09 90 GLY A O 1
ATOM 717 N N . ARG A 1 91 ? -1.47 -23.484 -1.18 1 49.84 91 ARG A N 1
ATOM 718 C CA . ARG A 1 91 ? -1.933 -24.703 -0.512 1 49.84 91 ARG A CA 1
ATOM 719 C C . ARG A 1 91 ? -2.703 -25.594 -1.476 1 49.84 91 ARG A C 1
ATOM 721 O O . ARG A 1 91 ? -3.289 -25.109 -2.447 1 49.84 91 ARG A O 1
ATOM 728 N N . MET B 1 1 ? -20.234 15.398 -4.586 1 34.59 1 MET B N 1
ATOM 729 C CA . MET B 1 1 ? -19.172 15.227 -3.6 1 34.59 1 MET B CA 1
ATOM 730 C C . MET B 1 1 ? -17.938 14.609 -4.238 1 34.59 1 MET B C 1
ATOM 732 O O . MET B 1 1 ? -18.031 13.648 -5.004 1 34.59 1 MET B O 1
ATOM 736 N N . LYS B 1 2 ? -17.047 15.391 -4.688 1 46.78 2 LYS B N 1
ATOM 737 C CA . LYS B 1 2 ? -15.844 14.93 -5.391 1 46.78 2 LYS B CA 1
ATOM 738 C C . LYS B 1 2 ? -15.305 13.648 -4.766 1 46.78 2 LYS B C 1
ATOM 740 O O . LYS B 1 2 ? -15.305 13.5 -3.541 1 46.78 2 LYS B O 1
ATOM 745 N N . LYS B 1 3 ? -15.297 12.664 -5.535 1 57.44 3 LYS B N 1
ATOM 746 C CA . LYS B 1 3 ? -14.82 11.398 -4.98 1 57.44 3 LYS B CA 1
ATOM 747 C C . LYS B 1 3 ? -13.492 11.578 -4.25 1 57.44 3 LYS B C 1
ATOM 749 O O . LYS B 1 3 ? -12.602 12.266 -4.738 1 57.44 3 LYS B O 1
ATOM 754 N N . LEU B 1 4 ? -13.523 11.258 -2.977 1 66.69 4 LEU B N 1
ATOM 755 C CA . LEU B 1 4 ? -12.375 11.43 -2.086 1 66.69 4 LEU B CA 1
ATOM 756 C C . LEU B 1 4 ? -11.148 10.719 -2.639 1 66.69 4 LEU B C 1
ATOM 758 O O . LEU B 1 4 ? -10.023 11.219 -2.51 1 66.69 4 LEU B O 1
ATOM 762 N N . VAL B 1 5 ? -11.438 9.57 -3.438 1 73.94 5 VAL B N 1
ATOM 763 C CA . VAL B 1 5 ? -10.336 8.805 -4.027 1 73.94 5 VAL B CA 1
ATOM 764 C C . VAL B 1 5 ? -10.641 8.523 -5.496 1 73.94 5 VAL B C 1
ATOM 766 O O . VAL B 1 5 ? -11.734 8.078 -5.84 1 73.94 5 VAL B O 1
ATOM 769 N N . PRO B 1 6 ? -9.727 8.844 -6.414 1 79.81 6 PRO B N 1
ATOM 770 C CA . PRO B 1 6 ? -9.938 8.562 -7.836 1 79.81 6 PRO B CA 1
ATOM 771 C C . PRO B 1 6 ? -10.258 7.094 -8.109 1 79.81 6 PRO B C 1
ATOM 773 O O . PRO B 1 6 ? -9.836 6.219 -7.348 1 79.81 6 PRO B O 1
ATOM 776 N N . ASP B 1 7 ? -10.969 6.906 -9.203 1 87.25 7 ASP B N 1
ATOM 777 C CA . ASP B 1 7 ? -11.336 5.551 -9.602 1 87.25 7 ASP B CA 1
ATOM 778 C C . ASP B 1 7 ? -10.094 4.727 -9.938 1 87.25 7 ASP B C 1
ATOM 780 O O . ASP B 1 7 ? -9.156 5.23 -10.555 1 87.25 7 ASP B O 1
ATOM 784 N N . PRO B 1 8 ? -10.133 3.461 -9.398 1 87.94 8 PRO B N 1
ATOM 785 C CA . PRO B 1 8 ? -9.016 2.576 -9.758 1 87.94 8 PRO B CA 1
ATOM 786 C C . PRO B 1 8 ? -9.055 2.154 -11.227 1 87.94 8 PRO B C 1
ATOM 788 O O . PRO B 1 8 ? -10.07 2.33 -11.898 1 87.94 8 PRO B O 1
ATOM 791 N N . PRO B 1 9 ? -7.902 1.712 -11.734 1 86.94 9 PRO B N 1
ATOM 792 C CA . PRO B 1 9 ? -7.875 1.198 -13.109 1 86.94 9 PRO B CA 1
ATOM 793 C C . PRO B 1 9 ? -8.82 0.019 -13.312 1 86.94 9 PRO B C 1
ATOM 795 O O . PRO B 1 9 ? -9.336 -0.179 -14.422 1 86.94 9 PRO B O 1
ATOM 798 N N . HIS B 1 10 ? -9.008 -0.776 -12.227 1 88.81 10 H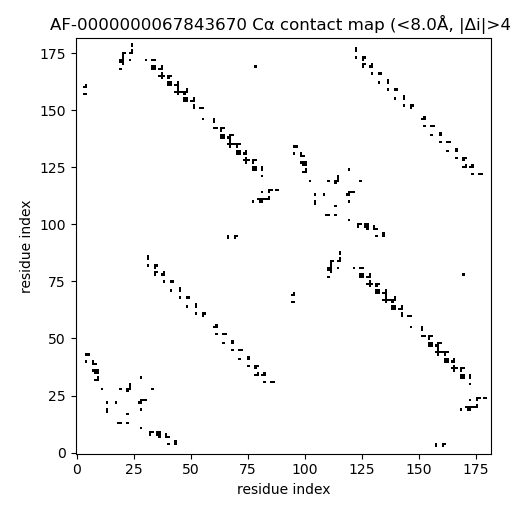IS B N 1
ATOM 799 C CA . HIS B 1 10 ? -9.852 -1.959 -12.367 1 88.81 10 HIS B CA 1
ATOM 800 C C . HIS B 1 10 ? -10.922 -1.999 -11.281 1 88.81 10 HIS B C 1
ATOM 802 O O . HIS B 1 10 ? -10.617 -1.909 -10.094 1 88.81 10 HIS B O 1
ATOM 808 N N . VAL B 1 11 ? -12.117 -2.131 -11.734 1 89.5 11 VAL B N 1
ATOM 809 C CA . VAL B 1 11 ? -13.25 -2.359 -10.836 1 89.5 11 VAL B CA 1
ATOM 810 C C . VAL B 1 11 ? -13.562 -3.852 -10.781 1 89.5 11 VAL B C 1
ATOM 812 O O . VAL B 1 11 ? -13.602 -4.527 -11.812 1 89.5 11 VAL B O 1
ATOM 815 N N . PHE B 1 12 ? -13.703 -4.27 -9.477 1 87.81 12 PHE B N 1
ATOM 816 C CA . PHE B 1 12 ? -13.961 -5.695 -9.32 1 87.81 12 PHE B CA 1
ATOM 817 C C . PHE B 1 12 ? -15.453 -5.973 -9.234 1 87.81 12 PHE B C 1
ATOM 819 O O . PHE B 1 12 ? -16.188 -5.266 -8.539 1 87.81 12 PHE B O 1
ATOM 826 N N . ASP B 1 13 ? -15.922 -6.898 -10.125 1 85.31 13 ASP B N 1
ATOM 827 C CA . ASP B 1 13 ? -17.266 -7.43 -9.984 1 85.31 13 ASP B CA 1
ATOM 828 C C . ASP B 1 13 ? -17.281 -8.688 -9.117 1 85.31 13 ASP B C 1
ATOM 830 O O . ASP B 1 13 ? -17.109 -9.797 -9.617 1 85.31 13 ASP B O 1
ATOM 834 N N . LEU B 1 14 ? -17.484 -8.422 -7.781 1 89.12 14 LEU B N 1
ATOM 835 C CA . LEU B 1 14 ? -17.422 -9.555 -6.863 1 89.12 14 LEU B CA 1
ATOM 836 C C . LEU B 1 14 ? -18.797 -10.203 -6.715 1 89.12 14 LEU B C 1
ATOM 838 O O . LEU B 1 14 ? -19.797 -9.508 -6.508 1 89.12 14 LEU B O 1
ATOM 842 N N . PRO B 1 15 ? -18.859 -11.523 -6.957 1 88.06 15 PRO B N 1
ATOM 843 C CA . PRO B 1 15 ? -20.125 -12.211 -6.66 1 88.06 15 PRO B CA 1
ATOM 844 C C . PRO B 1 15 ? -20.641 -11.93 -5.25 1 88.06 15 PRO B C 1
ATOM 846 O O . PRO B 1 15 ? -19.859 -11.555 -4.371 1 88.06 15 PRO B O 1
ATOM 849 N N . GLN B 1 16 ? -21.922 -12.078 -5.09 1 89 16 GLN B N 1
ATOM 850 C CA . GLN B 1 16 ? -22.5 -11.812 -3.785 1 89 16 GLN B CA 1
ATOM 851 C C . GLN B 1 16 ? -21.875 -12.68 -2.705 1 89 16 GLN B C 1
ATOM 853 O O . GLN B 1 16 ? -21.75 -13.898 -2.877 1 89 16 GLN B O 1
ATOM 858 N N . GLY B 1 17 ? -21.391 -12.062 -1.624 1 87.81 17 GLY B N 1
ATOM 859 C CA . GLY B 1 17 ? -20.875 -12.766 -0.457 1 87.81 17 GLY B CA 1
ATOM 860 C C . GLY B 1 17 ? -19.422 -13.188 -0.602 1 87.81 17 GLY B C 1
ATOM 861 O O . GLY B 1 17 ? -18.844 -13.773 0.318 1 87.81 17 GLY B O 1
ATOM 862 N N . LYS B 1 18 ? -18.859 -12.977 -1.722 1 92.31 18 LYS B N 1
ATOM 863 C CA . LYS B 1 18 ? -17.484 -13.422 -1.923 1 92.31 18 LYS B CA 1
ATOM 864 C C . LYS B 1 18 ? -16.5 -12.289 -1.649 1 92.31 18 LYS B C 1
ATOM 866 O O . LYS B 1 18 ? -16.688 -11.164 -2.117 1 92.31 18 LYS B O 1
ATOM 871 N N . SER B 1 19 ? -15.516 -12.625 -0.863 1 93.75 19 SER B N 1
ATOM 872 C CA . SER B 1 19 ? -14.477 -11.641 -0.573 1 93.75 19 SER B CA 1
ATOM 873 C C . SER B 1 19 ? -13.508 -11.5 -1.743 1 93.75 19 SER B C 1
ATOM 875 O O . SER B 1 19 ? -13.461 -12.359 -2.623 1 93.75 19 SER B O 1
ATOM 877 N N . LEU B 1 20 ? -12.828 -10.406 -1.753 1 93.38 20 LEU B N 1
ATOM 878 C CA . LEU B 1 20 ? -11.828 -10.195 -2.799 1 93.38 20 LEU B CA 1
ATOM 879 C C . LEU B 1 20 ? -10.773 -11.297 -2.771 1 93.38 20 LEU B C 1
ATOM 881 O O . LEU B 1 20 ? -10.359 -11.789 -3.82 1 93.38 20 LEU B O 1
ATOM 885 N N . SER B 1 21 ? -10.344 -11.656 -1.582 1 91.75 21 SER B N 1
ATOM 886 C CA . SER B 1 21 ? -9.328 -12.703 -1.472 1 91.75 21 SER B CA 1
ATOM 887 C C . SER B 1 21 ? -9.805 -14 -2.113 1 91.75 21 SER B C 1
ATOM 889 O O . SER B 1 21 ? -9.055 -14.648 -2.846 1 91.75 21 SER B O 1
ATOM 891 N N . ARG B 1 22 ? -11.016 -14.367 -1.827 1 92.94 22 ARG B N 1
ATOM 892 C CA . ARG B 1 22 ? -11.555 -15.594 -2.41 1 92.94 22 ARG B CA 1
ATOM 893 C C . ARG B 1 22 ? -11.688 -15.461 -3.924 1 92.94 22 ARG B C 1
ATOM 895 O O . ARG B 1 22 ? -11.367 -16.391 -4.66 1 92.94 22 ARG B O 1
ATOM 902 N N . ALA B 1 23 ? -12.164 -14.312 -4.359 1 94.31 23 ALA B N 1
ATOM 903 C CA . ALA B 1 23 ? -12.328 -14.086 -5.793 1 94.31 23 ALA B CA 1
ATOM 904 C C . ALA B 1 23 ? -10.992 -14.203 -6.52 1 94.31 23 ALA B C 1
ATOM 906 O O . ALA B 1 23 ? -10.93 -14.742 -7.629 1 94.31 23 ALA B O 1
ATOM 907 N N . ILE B 1 24 ? -9.961 -13.797 -5.926 1 91.44 24 ILE B N 1
ATOM 908 C CA . ILE B 1 24 ? -8.633 -13.875 -6.523 1 91.44 24 ILE B CA 1
ATOM 909 C C . ILE B 1 24 ? -8.156 -15.328 -6.531 1 91.44 24 ILE B C 1
ATOM 911 O O . ILE B 1 24 ? -7.672 -15.82 -7.551 1 91.44 24 ILE B O 1
ATOM 915 N N . SER B 1 25 ? -8.406 -15.953 -5.477 1 89.81 25 SER B N 1
ATOM 916 C CA . SER B 1 25 ? -7.961 -17.328 -5.359 1 89.81 25 SER B CA 1
ATOM 917 C C . SER B 1 25 ? -8.672 -18.234 -6.363 1 89.81 25 SER B C 1
ATOM 919 O O . SER B 1 25 ? -8.086 -19.203 -6.859 1 89.81 25 SER B O 1
ATOM 921 N N . GLU B 1 26 ? -9.875 -17.938 -6.66 1 90.94 26 GLU B N 1
ATOM 922 C CA . GLU B 1 26 ? -10.68 -18.75 -7.566 1 90.94 26 GLU B CA 1
ATOM 923 C C . GLU B 1 26 ? -10.492 -18.312 -9.016 1 90.94 26 GLU B C 1
ATOM 925 O O . GLU B 1 26 ? -11.078 -18.906 -9.93 1 90.94 26 GLU B O 1
ATOM 930 N N . GLY B 1 27 ? -9.781 -17.234 -9.148 1 88.38 27 GLY B N 1
ATOM 931 C CA . GLY B 1 27 ? -9.484 -16.812 -10.508 1 88.38 27 GLY B CA 1
ATOM 932 C C . GLY B 1 27 ? -10.539 -15.898 -11.094 1 88.38 27 GLY B C 1
ATOM 933 O O . GLY B 1 27 ? -10.531 -15.617 -12.297 1 88.38 27 GLY B O 1
ATOM 934 N N . ILE B 1 28 ? -11.43 -15.492 -10.297 1 92 28 ILE B N 1
ATOM 935 C CA . ILE B 1 28 ? -12.492 -14.594 -10.742 1 92 28 ILE B CA 1
ATOM 936 C C . ILE B 1 28 ? -11.93 -13.195 -10.969 1 92 28 ILE B C 1
ATOM 938 O O . ILE B 1 28 ? -12.273 -12.531 -11.945 1 92 28 ILE B O 1
ATOM 942 N N . VAL B 1 29 ? -11.031 -12.758 -10.016 1 91.69 29 VAL B N 1
ATOM 943 C CA . VAL B 1 29 ? -10.312 -11.492 -10.141 1 91.69 29 VAL B CA 1
ATOM 944 C C . VAL B 1 29 ? -8.82 -11.766 -10.328 1 91.69 29 VAL B C 1
ATOM 946 O O . VAL B 1 29 ? -8.195 -12.406 -9.484 1 91.69 29 VAL B O 1
ATOM 949 N N . PRO B 1 30 ? -8.375 -11.336 -11.438 1 88.5 30 PRO B N 1
ATOM 950 C CA . PRO B 1 30 ? -6.926 -11.508 -11.609 1 88.5 30 PRO B CA 1
ATOM 951 C C . PRO B 1 30 ? -6.121 -10.781 -10.531 1 88.5 30 PRO B C 1
ATOM 953 O O . PRO B 1 30 ? -6.402 -9.617 -10.227 1 88.5 30 PRO B O 1
ATOM 956 N N . MET B 1 31 ? -5.184 -11.469 -10 1 85.81 31 MET B N 1
ATOM 957 C CA . MET B 1 31 ? -4.34 -10.898 -8.953 1 85.81 31 MET B CA 1
ATOM 958 C C . MET B 1 31 ? -3.643 -9.633 -9.453 1 85.81 31 MET B C 1
ATOM 960 O O . MET B 1 31 ? -3.477 -8.672 -8.703 1 85.81 31 MET B O 1
ATOM 964 N N . GLU B 1 32 ? -3.334 -9.648 -10.648 1 83.88 32 GLU B N 1
ATOM 965 C CA . GLU B 1 32 ? -2.654 -8.516 -11.266 1 83.88 32 GLU B CA 1
ATOM 966 C C . GLU B 1 32 ? -3.494 -7.246 -11.164 1 83.88 32 GLU B C 1
ATOM 968 O O . GLU B 1 32 ? -2.957 -6.156 -10.938 1 83.88 32 GLU B O 1
ATOM 973 N N . PHE B 1 33 ? -4.766 -7.328 -11.312 1 88.62 33 PHE B N 1
ATOM 974 C CA . PHE B 1 33 ? -5.664 -6.18 -11.258 1 88.62 33 PHE B CA 1
ATOM 975 C C . PHE B 1 33 ? -5.711 -5.602 -9.844 1 88.62 33 PHE B C 1
ATOM 977 O O . PHE B 1 33 ? -5.699 -4.383 -9.672 1 88.62 33 PHE B O 1
ATOM 984 N N . ALA B 1 34 ? -5.723 -6.492 -8.914 1 91.38 34 ALA B N 1
ATOM 985 C CA . ALA B 1 34 ? -5.719 -6.031 -7.523 1 91.38 34 ALA B CA 1
ATOM 986 C C . ALA B 1 34 ? -4.422 -5.297 -7.191 1 91.38 34 ALA B C 1
ATOM 988 O O . ALA B 1 34 ? -4.441 -4.25 -6.543 1 91.38 34 ALA B O 1
ATOM 989 N N . LEU B 1 35 ? -3.334 -5.809 -7.711 1 88.44 35 LEU B N 1
ATOM 990 C CA . LEU B 1 35 ? -2.037 -5.203 -7.426 1 88.44 35 LEU B CA 1
ATOM 991 C C . LEU B 1 35 ? -1.907 -3.85 -8.117 1 88.44 35 LEU B C 1
ATOM 993 O O . LEU B 1 35 ? -1.34 -2.912 -7.551 1 88.44 35 LEU B O 1
ATOM 997 N N . MET B 1 36 ? -2.457 -3.762 -9.266 1 86.81 36 MET B N 1
ATOM 998 C CA . MET B 1 36 ? -2.465 -2.479 -9.961 1 86.81 36 MET B CA 1
ATOM 999 C C . MET B 1 36 ? -3.301 -1.452 -9.203 1 86.81 36 MET B C 1
ATOM 1001 O O . MET B 1 36 ? -2.934 -0.277 -9.133 1 86.81 36 MET B O 1
ATOM 1005 N N . ASN B 1 37 ? -4.383 -1.913 -8.727 1 91.88 37 ASN B N 1
ATOM 1006 C CA . ASN B 1 37 ? -5.199 -1.029 -7.898 1 91.88 37 ASN B CA 1
ATOM 1007 C C . ASN B 1 37 ? -4.445 -0.573 -6.652 1 91.88 37 ASN B C 1
ATOM 1009 O O . ASN B 1 37 ? -4.531 0.593 -6.262 1 91.88 37 ASN B O 1
ATOM 1013 N N . VAL B 1 38 ? -3.734 -1.478 -6.012 1 91.25 38 VAL B N 1
ATOM 1014 C CA . VAL B 1 38 ? -2.953 -1.139 -4.824 1 91.25 38 VAL B CA 1
ATOM 1015 C C . VAL B 1 38 ? -1.972 -0.016 -5.156 1 91.25 38 VAL B C 1
ATOM 1017 O O . VAL B 1 38 ? -1.894 0.981 -4.438 1 91.25 38 VAL B O 1
ATOM 1020 N N . SER B 1 39 ? -1.3 -0.134 -6.234 1 88.12 39 SER B N 1
ATOM 1021 C CA . SER B 1 39 ? -0.342 0.881 -6.66 1 88.12 39 SER B CA 1
ATOM 1022 C C . SER B 1 39 ? -1.033 2.211 -6.938 1 88.12 39 SER B C 1
ATOM 1024 O O . SER B 1 39 ? -0.536 3.27 -6.547 1 88.12 39 SER B O 1
ATOM 1026 N N . HIS B 1 40 ? -2.119 2.102 -7.598 1 88.94 40 HIS B N 1
ATOM 1027 C CA . HIS B 1 40 ? -2.898 3.295 -7.914 1 88.94 40 HIS B CA 1
ATOM 1028 C C . HIS B 1 40 ? -3.295 4.047 -6.648 1 88.94 40 HIS B C 1
ATOM 1030 O O . HIS B 1 40 ? -3.078 5.254 -6.547 1 88.94 40 HIS B O 1
ATOM 1036 N N . TYR B 1 41 ? -3.812 3.381 -5.711 1 92.62 41 TYR B N 1
ATOM 1037 C CA . TYR B 1 41 ? -4.266 4.012 -4.477 1 92.62 41 TYR B CA 1
ATOM 1038 C C . TYR B 1 41 ? -3.084 4.539 -3.668 1 92.62 41 TYR B C 1
ATOM 1040 O O . TYR B 1 41 ? -3.18 5.594 -3.033 1 92.62 41 TYR B O 1
ATOM 1048 N N . LEU B 1 42 ? -1.977 3.844 -3.734 1 93.12 42 LEU B N 1
ATOM 1049 C CA . LEU B 1 42 ? -0.806 4.301 -2.992 1 93.12 42 LEU B CA 1
ATOM 1050 C C . LEU B 1 42 ? -0.223 5.562 -3.619 1 93.12 42 LEU B C 1
ATOM 1052 O O . LEU B 1 42 ? 0.264 6.445 -2.908 1 93.12 42 LEU B O 1
ATOM 1056 N N . MET B 1 43 ? -0.272 5.637 -4.902 1 88.94 43 MET B N 1
ATOM 1057 C CA . MET B 1 43 ? 0.181 6.844 -5.586 1 88.94 43 MET B CA 1
ATOM 1058 C C . MET B 1 43 ? -0.631 8.055 -5.145 1 88.94 43 MET B C 1
ATOM 1060 O O . MET B 1 43 ? -0.067 9.109 -4.844 1 88.94 43 MET B O 1
ATOM 1064 N N . PHE B 1 44 ? -1.892 7.883 -5.059 1 92.31 44 PHE B N 1
ATOM 1065 C CA . PHE B 1 44 ? -2.764 8.977 -4.637 1 92.31 44 PHE B CA 1
ATOM 1066 C C . PHE B 1 44 ? -2.564 9.289 -3.16 1 92.31 44 PHE B C 1
ATOM 1068 O O . PHE B 1 44 ? -2.518 10.461 -2.771 1 92.31 44 PHE B O 1
ATOM 1075 N N . ALA B 1 45 ? -2.547 8.203 -2.375 1 94.06 45 ALA B N 1
ATOM 1076 C CA . ALA B 1 45 ? -2.309 8.391 -0.947 1 94.06 45 ALA B CA 1
ATOM 1077 C C . ALA B 1 45 ? -1.026 9.18 -0.701 1 94.06 45 ALA B C 1
ATOM 1079 O O . ALA B 1 45 ? -1.006 10.102 0.112 1 94.06 45 ALA B O 1
ATOM 1080 N N . TYR B 1 46 ? 0.011 8.789 -1.419 1 92.69 46 TYR B N 1
ATOM 1081 C CA . TYR B 1 46 ? 1.3 9.453 -1.252 1 92.69 46 TYR B CA 1
ATOM 1082 C C . TYR B 1 46 ? 1.221 10.914 -1.668 1 92.69 46 TYR B C 1
ATOM 1084 O O . TYR B 1 46 ? 1.676 11.805 -0.939 1 92.69 46 TYR B O 1
ATOM 1092 N N . SER B 1 47 ? 0.625 11.172 -2.789 1 91.88 47 SER B N 1
ATOM 1093 C CA . SER B 1 47 ? 0.523 12.531 -3.318 1 91.88 47 SER B CA 1
ATOM 1094 C C . SER B 1 47 ? -0.269 13.43 -2.379 1 91.88 47 SER B C 1
ATOM 1096 O O . SER B 1 47 ? 0.172 14.531 -2.053 1 91.88 47 SER B O 1
ATOM 1098 N N . ASP B 1 48 ? -1.401 13.008 -1.918 1 92.5 48 ASP B N 1
ATOM 1099 C CA . ASP B 1 48 ? -2.234 13.805 -1.021 1 92.5 48 ASP B CA 1
ATOM 1100 C C . ASP B 1 48 ? -1.54 14.023 0.32 1 92.5 48 ASP B C 1
ATOM 1102 O O . ASP B 1 48 ? -1.584 15.125 0.873 1 92.5 48 ASP B O 1
ATOM 1106 N N . SER B 1 49 ? -0.896 13.023 0.813 1 94.38 49 SER B N 1
ATOM 1107 C CA . SER B 1 49 ? -0.193 13.148 2.086 1 94.38 49 SER B CA 1
ATOM 1108 C C . SER B 1 49 ? 1 14.094 1.97 1 94.38 49 SER B C 1
ATOM 1110 O O . SER B 1 49 ? 1.295 14.844 2.9 1 94.38 49 SER B O 1
ATOM 1112 N N . ARG B 1 50 ? 1.652 14.023 0.864 1 94.19 50 ARG B N 1
ATOM 1113 C CA . ARG B 1 50 ? 2.777 14.922 0.632 1 94.19 50 ARG B CA 1
ATOM 1114 C C . ARG B 1 50 ? 2.316 16.375 0.573 1 94.19 50 ARG B C 1
ATOM 1116 O O . ARG B 1 50 ? 2.971 17.266 1.12 1 94.19 50 ARG B O 1
ATOM 1123 N N . ARG B 1 51 ? 1.23 16.641 -0.091 1 94.06 51 ARG B N 1
ATOM 1124 C CA . ARG B 1 51 ? 0.667 17.984 -0.142 1 94.06 51 ARG B CA 1
ATOM 1125 C C . ARG B 1 51 ? 0.311 18.484 1.255 1 94.06 51 ARG B C 1
ATOM 1127 O O . ARG B 1 51 ? 0.526 19.656 1.575 1 94.06 51 ARG B O 1
ATOM 1134 N N . ALA B 1 52 ? -0.224 17.562 2.053 1 94.81 52 ALA B N 1
ATOM 1135 C CA . ALA B 1 52 ? -0.536 17.922 3.436 1 94.81 52 ALA B CA 1
ATOM 1136 C C . ALA B 1 52 ? 0.731 18.266 4.215 1 94.81 52 ALA B C 1
ATOM 1138 O O . ALA B 1 52 ? 0.762 19.25 4.965 1 94.81 52 ALA B O 1
ATOM 1139 N N . LEU B 1 53 ? 1.723 17.453 4.023 1 94.94 53 LEU B N 1
ATOM 1140 C CA . LEU B 1 53 ? 2.988 17.641 4.723 1 94.94 53 LEU B CA 1
ATOM 1141 C C . LEU B 1 53 ? 3.549 19.031 4.473 1 94.94 53 LEU B C 1
ATOM 1143 O O . LEU B 1 53 ? 4.062 19.688 5.391 1 94.94 53 LEU B O 1
ATOM 1147 N N . GLU B 1 54 ? 3.418 19.531 3.285 1 94.38 54 GLU B N 1
ATOM 1148 C CA . GLU B 1 54 ? 3.957 20.828 2.896 1 94.38 54 GLU B CA 1
ATOM 1149 C C . GLU B 1 54 ? 3.275 21.953 3.662 1 94.38 54 GLU B C 1
ATOM 1151 O O . GLU B 1 54 ? 3.832 23.047 3.789 1 94.38 54 GLU B O 1
ATOM 1156 N N . ARG B 1 55 ? 2.137 21.719 4.254 1 94.12 55 ARG B N 1
ATOM 1157 C CA . ARG B 1 55 ? 1.347 22.75 4.914 1 94.12 55 ARG B CA 1
ATOM 1158 C C . ARG B 1 55 ? 1.53 22.703 6.426 1 94.12 55 ARG B C 1
ATOM 1160 O O . ARG B 1 55 ? 1.097 23.609 7.141 1 94.12 55 ARG B O 1
ATOM 1167 N N . ILE B 1 56 ? 2.15 21.672 6.902 1 94.25 5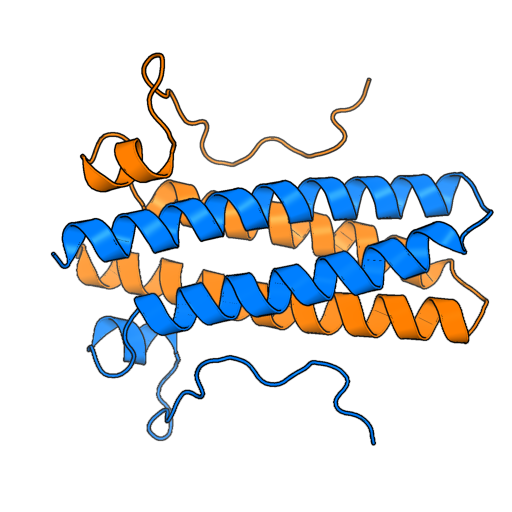6 ILE B N 1
ATOM 1168 C CA . ILE B 1 56 ? 2.258 21.453 8.344 1 94.25 56 ILE B CA 1
ATOM 1169 C C . ILE B 1 56 ? 3.486 22.188 8.875 1 94.25 56 ILE B C 1
ATOM 1171 O O . ILE B 1 56 ? 4.602 21.969 8.398 1 94.25 56 ILE B O 1
ATOM 1175 N N . GLN B 1 57 ? 3.264 23 9.891 1 89.69 57 GLN B N 1
ATOM 1176 C CA . GLN B 1 57 ? 4.34 23.812 10.43 1 89.69 57 GLN B CA 1
ATOM 1177 C C . GLN B 1 57 ? 4.902 23.219 11.719 1 89.69 57 GLN B C 1
ATOM 1179 O O . GLN B 1 57 ? 6.102 23.344 11.984 1 89.69 57 GLN B O 1
ATOM 1184 N N . ASP B 1 58 ? 4.066 22.531 12.477 1 92.38 58 ASP B N 1
ATOM 1185 C CA . ASP B 1 58 ? 4.508 21.922 13.727 1 92.38 58 ASP B CA 1
ATOM 1186 C C . ASP B 1 58 ? 5.457 20.75 13.469 1 92.38 58 ASP B C 1
ATOM 1188 O O . ASP B 1 58 ? 5.117 19.828 12.734 1 92.38 58 ASP B O 1
ATOM 1192 N N . GLU B 1 59 ? 6.602 20.797 14.047 1 92.56 59 GLU B N 1
ATOM 1193 C CA . GLU B 1 59 ? 7.68 19.859 13.75 1 92.56 59 GLU B CA 1
ATOM 1194 C C . GLU B 1 59 ? 7.309 18.438 14.156 1 92.56 59 GLU B C 1
ATOM 1196 O O . GLU B 1 59 ? 7.621 17.484 13.453 1 92.56 59 GLU B O 1
ATOM 1201 N N . GLU B 1 60 ? 6.715 18.312 15.305 1 91.69 60 GLU B N 1
ATOM 1202 C CA . GLU B 1 60 ? 6.355 16.969 15.773 1 91.69 60 GLU B CA 1
ATOM 1203 C C . GLU B 1 60 ? 5.352 16.312 14.828 1 91.69 60 GLU B C 1
ATOM 1205 O O . GLU B 1 60 ? 5.496 15.133 14.484 1 91.69 60 GLU B O 1
ATOM 1210 N N . THR B 1 61 ? 4.375 17.125 14.438 1 94.25 61 THR B N 1
ATOM 1211 C CA . THR B 1 61 ? 3.383 16.625 13.5 1 94.25 61 THR B CA 1
ATOM 1212 C C . THR B 1 61 ? 4.023 16.312 12.148 1 94.25 61 THR B C 1
ATOM 1214 O O . THR B 1 61 ? 3.713 15.305 11.523 1 94.25 61 THR B O 1
ATOM 1217 N N . ARG B 1 62 ? 4.887 17.125 11.711 1 94.75 62 ARG B N 1
ATOM 1218 C CA . ARG B 1 62 ? 5.594 16.922 10.453 1 94.75 62 ARG B CA 1
ATOM 1219 C C . ARG B 1 62 ? 6.398 15.633 10.477 1 94.75 62 ARG B C 1
ATOM 1221 O O . ARG B 1 62 ? 6.383 14.867 9.508 1 94.75 62 ARG B O 1
ATOM 1228 N N . GLN B 1 63 ? 7.059 15.391 11.555 1 93.69 63 GLN B N 1
ATOM 1229 C CA . GLN B 1 63 ? 7.879 14.188 11.68 1 93.69 63 GLN B CA 1
ATOM 1230 C C . GLN B 1 63 ? 7.023 12.93 11.617 1 93.69 63 GLN B C 1
ATOM 1232 O O . GLN B 1 63 ? 7.395 11.945 10.969 1 93.69 63 GLN B O 1
ATOM 1237 N N . LEU B 1 64 ? 5.895 12.953 12.266 1 92.31 64 LEU B N 1
ATOM 1238 C CA . LEU B 1 64 ? 4.98 11.812 12.219 1 92.31 64 LEU B CA 1
ATOM 1239 C C . LEU B 1 64 ? 4.555 11.508 10.789 1 92.31 64 LEU B C 1
ATOM 1241 O O . LEU B 1 64 ? 4.609 10.359 10.352 1 92.31 64 LEU B O 1
ATOM 1245 N N . LEU B 1 65 ? 4.191 12.547 10.102 1 94.81 65 LEU B N 1
ATOM 1246 C CA . LEU B 1 65 ? 3.711 12.344 8.742 1 94.81 65 LEU B CA 1
ATOM 1247 C C . LEU B 1 65 ? 4.852 11.922 7.82 1 94.81 65 LEU B C 1
ATOM 1249 O O . LEU B 1 65 ? 4.66 11.094 6.93 1 94.81 65 LEU B O 1
ATOM 1253 N N . GLU B 1 66 ? 6.031 12.414 8.039 1 94.5 66 GLU B N 1
ATOM 1254 C CA . GLU B 1 66 ? 7.191 12 7.262 1 94.5 66 GLU B CA 1
ATOM 1255 C C . GLU B 1 66 ? 7.492 10.516 7.457 1 94.5 66 GLU B C 1
ATOM 1257 O O . GLU B 1 66 ? 7.824 9.812 6.5 1 94.5 66 GLU B O 1
ATOM 1262 N N . HIS B 1 67 ? 7.383 10.086 8.641 1 92.25 67 HIS B N 1
ATOM 1263 C CA . HIS B 1 67 ? 7.566 8.664 8.914 1 92.25 67 HIS B CA 1
ATOM 1264 C C . HIS B 1 67 ? 6.523 7.824 8.188 1 92.25 67 HIS B C 1
ATOM 1266 O O . HIS B 1 67 ? 6.859 6.805 7.578 1 92.25 67 HIS B O 1
ATOM 1272 N N . GLY B 1 68 ? 5.301 8.297 8.258 1 93.31 68 GLY B N 1
ATOM 1273 C CA . GLY B 1 68 ? 4.238 7.602 7.547 1 93.31 68 GLY B CA 1
ATOM 1274 C C . GLY B 1 68 ? 4.465 7.551 6.047 1 93.31 68 GLY B C 1
ATOM 1275 O O . GLY B 1 68 ? 4.266 6.508 5.418 1 93.31 68 GLY B O 1
ATOM 1276 N N . LEU B 1 69 ? 4.957 8.602 5.52 1 94.12 69 LEU B N 1
ATOM 1277 C CA . LEU B 1 69 ? 5.203 8.688 4.086 1 94.12 69 LEU B CA 1
ATOM 1278 C C . LEU B 1 69 ? 6.355 7.777 3.674 1 94.12 69 LEU B C 1
ATOM 1280 O O . LEU B 1 69 ? 6.309 7.148 2.615 1 94.12 69 LEU B O 1
ATOM 1284 N N . ARG B 1 70 ? 7.324 7.73 4.5 1 92.94 70 ARG B N 1
ATOM 1285 C CA . ARG B 1 70 ? 8.445 6.84 4.203 1 92.94 70 ARG B CA 1
ATOM 1286 C C . ARG B 1 70 ? 7.992 5.383 4.191 1 92.94 70 ARG B C 1
ATOM 1288 O O . ARG B 1 70 ? 8.336 4.629 3.273 1 92.94 70 ARG B O 1
ATOM 1295 N N . ALA B 1 71 ? 7.238 4.992 5.191 1 93.62 71 ALA B N 1
ATOM 1296 C CA . ALA B 1 71 ? 6.695 3.639 5.238 1 93.62 71 ALA B CA 1
ATOM 1297 C C . ALA B 1 71 ? 5.82 3.355 4.02 1 93.62 71 ALA B C 1
ATOM 1299 O O . ALA B 1 71 ? 5.875 2.262 3.449 1 93.62 71 ALA B O 1
ATOM 1300 N N . MET B 1 72 ? 5.062 4.316 3.621 1 93.38 72 MET B N 1
ATOM 1301 C CA . MET B 1 72 ? 4.195 4.176 2.455 1 93.38 72 MET B CA 1
ATOM 1302 C C . MET B 1 72 ? 5.016 3.971 1.188 1 93.38 72 MET B C 1
ATOM 1304 O O . MET B 1 72 ? 4.664 3.145 0.341 1 93.38 72 MET B O 1
ATOM 1308 N N . GLN B 1 73 ? 6.031 4.676 1.058 1 92.88 73 GLN B N 1
ATOM 1309 C CA . GLN B 1 73 ? 6.891 4.574 -0.118 1 92.88 73 GLN B CA 1
ATOM 1310 C C . GLN B 1 73 ? 7.516 3.186 -0.226 1 92.88 73 GLN B C 1
ATOM 1312 O O . GLN B 1 73 ? 7.602 2.623 -1.318 1 92.88 73 GLN B O 1
ATOM 1317 N N . ILE B 1 74 ? 7.922 2.674 0.827 1 92.81 74 ILE B N 1
ATOM 1318 C CA . ILE B 1 74 ? 8.5 1.336 0.842 1 92.81 74 ILE B CA 1
ATOM 1319 C C . ILE B 1 74 ? 7.441 0.309 0.453 1 92.81 74 ILE B C 1
ATOM 1321 O O . ILE B 1 74 ? 7.691 -0.567 -0.378 1 92.81 74 ILE B O 1
ATOM 1325 N N . ALA B 1 75 ? 6.258 0.451 1.081 1 92.38 75 ALA B N 1
ATOM 1326 C CA . ALA B 1 75 ? 5.152 -0.443 0.736 1 92.38 75 ALA B CA 1
ATOM 1327 C C . ALA B 1 75 ? 4.844 -0.377 -0.757 1 92.38 75 ALA B C 1
ATOM 1329 O O . ALA B 1 75 ? 4.691 -1.411 -1.411 1 92.38 75 ALA B O 1
ATOM 1330 N N . TRP B 1 76 ? 4.801 0.754 -1.229 1 92.56 76 TRP B N 1
ATOM 1331 C CA . TRP B 1 76 ? 4.492 0.975 -2.639 1 92.56 76 TRP B CA 1
ATOM 1332 C C . TRP B 1 76 ? 5.539 0.317 -3.533 1 92.56 76 TRP B C 1
ATOM 1334 O O . TRP B 1 76 ? 5.195 -0.38 -4.492 1 92.56 76 TRP B O 1
ATOM 1344 N N . GLY B 1 77 ? 6.793 0.562 -3.24 1 91.19 77 GLY B N 1
ATOM 1345 C CA . GLY B 1 77 ? 7.863 -0.06 -4.004 1 91.19 77 GLY B CA 1
ATOM 1346 C C . GLY B 1 77 ? 7.785 -1.575 -4.016 1 91.19 77 GLY B C 1
ATOM 1347 O O . GLY B 1 77 ? 7.988 -2.203 -5.059 1 91.19 77 GLY B O 1
ATOM 1348 N N . GLN B 1 78 ? 7.469 -2.125 -2.957 1 91.62 78 GLN B N 1
ATOM 1349 C CA . GLN B 1 78 ? 7.387 -3.578 -2.871 1 91.62 78 GLN B CA 1
ATOM 1350 C C . GLN B 1 78 ? 6.137 -4.102 -3.572 1 91.62 78 GLN B C 1
ATOM 1352 O O . GLN B 1 78 ? 6.176 -5.141 -4.23 1 91.62 78 GLN B O 1
ATOM 1357 N N . ALA B 1 79 ? 5.051 -3.41 -3.418 1 89.69 79 ALA B N 1
ATOM 1358 C CA . ALA B 1 79 ? 3.842 -3.785 -4.148 1 89.69 79 ALA B CA 1
ATOM 1359 C C . ALA B 1 79 ? 4.082 -3.762 -5.652 1 89.69 79 ALA B C 1
ATOM 1361 O O . ALA B 1 79 ? 3.637 -4.66 -6.375 1 89.69 79 ALA B O 1
ATOM 1362 N N . ASP B 1 80 ? 4.773 -2.781 -6.094 1 89.38 80 ASP B N 1
ATOM 1363 C CA . ASP B 1 80 ? 5.121 -2.686 -7.508 1 89.38 80 ASP B CA 1
ATOM 1364 C C . ASP B 1 80 ? 5.988 -3.863 -7.941 1 89.38 80 ASP B C 1
ATOM 1366 O O . ASP B 1 80 ? 5.789 -4.422 -9.023 1 89.38 80 ASP B O 1
ATOM 1370 N N . ALA B 1 81 ? 6.914 -4.117 -7.137 1 91.5 81 ALA B N 1
ATOM 1371 C CA . ALA B 1 81 ? 7.797 -5.242 -7.445 1 91.5 81 ALA B CA 1
ATOM 1372 C C . ALA B 1 81 ? 7.008 -6.539 -7.578 1 91.5 81 ALA B C 1
ATOM 1374 O O . ALA B 1 81 ? 7.254 -7.332 -8.492 1 91.5 81 ALA B O 1
ATOM 1375 N N . VAL B 1 82 ? 6.066 -6.77 -6.703 1 88.75 82 VAL B N 1
ATOM 1376 C CA . VAL B 1 82 ? 5.223 -7.961 -6.734 1 88.75 82 VAL B CA 1
ATOM 1377 C C . VAL B 1 82 ? 4.391 -7.973 -8.016 1 88.75 82 VAL B C 1
ATOM 1379 O O . VAL B 1 82 ? 4.258 -9.008 -8.664 1 88.75 82 VAL B O 1
ATOM 1382 N N . SER B 1 83 ? 3.865 -6.848 -8.336 1 85.81 83 SER B N 1
ATOM 1383 C CA . SER B 1 83 ? 3.049 -6.75 -9.539 1 85.81 83 SER B CA 1
ATOM 1384 C C . SER B 1 83 ? 3.857 -7.102 -10.781 1 85.81 83 SER B C 1
ATOM 1386 O O . SER B 1 83 ? 3.396 -7.867 -11.633 1 85.81 83 SER B O 1
ATOM 1388 N N . VAL B 1 84 ? 4.992 -6.574 -10.883 1 86.81 84 VAL B N 1
ATOM 1389 C CA . VAL B 1 84 ? 5.871 -6.82 -12.023 1 86.81 84 VAL B CA 1
ATOM 13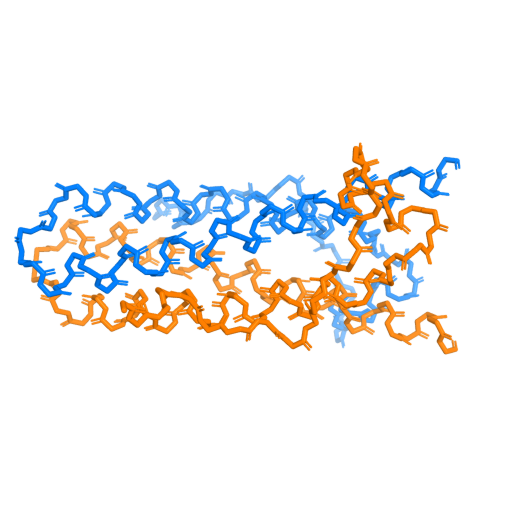90 C C . VAL B 1 84 ? 6.254 -8.297 -12.07 1 86.81 84 VAL B C 1
ATOM 1392 O O . VAL B 1 84 ? 6.258 -8.914 -13.141 1 86.81 84 VAL B O 1
ATOM 1395 N N . ALA B 1 85 ? 6.535 -8.836 -10.922 1 88.06 85 ALA B N 1
ATOM 1396 C CA . ALA B 1 85 ? 6.902 -10.242 -10.836 1 88.06 85 ALA B CA 1
ATOM 1397 C C . ALA B 1 85 ? 5.762 -11.141 -11.32 1 88.06 85 ALA B C 1
ATOM 1399 O O . ALA B 1 85 ? 5.992 -12.141 -12.008 1 88.06 85 ALA B O 1
ATOM 1400 N N . PHE B 1 86 ? 4.617 -10.852 -10.93 1 80.81 86 PHE B N 1
ATOM 1401 C CA . PHE B 1 86 ? 3.451 -11.641 -11.312 1 80.81 86 PHE B CA 1
ATOM 1402 C C . PHE B 1 86 ? 3.26 -11.617 -12.828 1 80.81 86 PHE B C 1
ATOM 1404 O O . PHE B 1 86 ? 2.938 -12.641 -13.43 1 80.81 86 PHE B O 1
ATOM 1411 N N . GLU B 1 87 ? 3.449 -10.508 -13.414 1 79.19 87 GLU B N 1
ATOM 1412 C CA . GLU B 1 87 ? 3.332 -10.367 -14.859 1 79.19 87 GLU B CA 1
ATOM 1413 C C . GLU B 1 87 ? 4.375 -11.227 -15.578 1 79.19 87 GLU B C 1
ATOM 1415 O O . GLU B 1 87 ? 4.105 -11.766 -16.656 1 79.19 87 GLU B O 1
ATOM 1420 N N . ARG B 1 88 ? 5.445 -11.359 -14.992 1 80 88 ARG B N 1
ATOM 1421 C CA . ARG B 1 88 ? 6.535 -12.125 -15.586 1 80 88 ARG B CA 1
ATOM 1422 C C . ARG B 1 88 ? 6.254 -13.617 -15.516 1 80 88 ARG B C 1
ATOM 1424 O O . ARG B 1 88 ? 6.621 -14.375 -16.422 1 80 88 ARG B O 1
ATOM 1431 N N . LYS B 1 89 ? 5.711 -14.039 -14.43 1 73.69 89 LYS B N 1
ATOM 1432 C CA . LYS B 1 89 ? 5.406 -15.461 -14.281 1 73.69 89 LYS B CA 1
ATOM 1433 C C . LYS B 1 89 ? 4.285 -15.883 -15.227 1 73.69 89 LYS B C 1
ATOM 1435 O O . LYS B 1 89 ? 4.246 -17.031 -15.68 1 73.69 89 LYS B O 1
ATOM 1440 N N . GLY B 1 90 ? 3.25 -15.023 -15.234 1 60.12 90 GLY B N 1
ATOM 1441 C CA . GLY B 1 90 ? 2.197 -15.375 -16.172 1 60.12 90 GLY B CA 1
ATOM 1442 C C . GLY B 1 90 ? 2.666 -15.406 -17.609 1 60.12 90 GLY B C 1
ATOM 1443 O O . GLY B 1 90 ? 1.956 -15.898 -18.5 1 60.12 90 GLY B O 1
ATOM 1444 N N . ARG B 1 91 ? 3.773 -14.859 -17.953 1 49.91 91 ARG B N 1
ATOM 1445 C CA . ARG B 1 91 ? 4.297 -15.016 -19.297 1 49.91 91 ARG B CA 1
ATOM 1446 C C . ARG B 1 91 ? 5.172 -16.266 -19.406 1 49.91 91 ARG B C 1
ATOM 1448 O O . ARG B 1 91 ? 5.77 -16.688 -18.422 1 49.91 91 ARG B O 1
#

Nearest PDB structures (foldseek):
  4l0r-assembly1_A  TM=9.048E-01  e=1.546E+00  Homo sapiens
  7f6j-assembly1_C  TM=7.540E-01  e=1.001E+00  Homo sapiens
  5ffc-assembly1_A  TM=7.522E-01  e=3.060E+00  Synechocystis sp. PCC 6803
  4afl-assembly2_F  TM=8.140E-01  e=6.857E+00  Homo sapiens
  8glv-assembly1_5V  TM=3.556E-01  e=2.387E+00  Chlamydomonas reinhardtii

Secondary structure (DSSP, 8-state):
---SSPPPS----PPTT--HHHHHHTTSS-HHHHHHHHHHHHHHHHHHHHHHHTT---HHHHHHHHHHHHHHHHHHHHHHHHHHHHHHH--/---SSPPPS----PPTT--HHHHHHTTSS-HHHHHHHHHHHHHHHHHHHHHHHTT---HHHHHHHHHHHHHHHHHHHHHHHHHHHHHHH--

Organism: Pseudomonas putida (strain ATCC 47054 / DSM 6125 / CFBP 8728 / NCIMB 11950 / KT2440) (NCBI:txid160488)